Protein AF-A0A0A7EJI9-F1 (afdb_monomer_lite)

pLDDT: mean 85.45, std 17.09, range [46.84, 98.25]

Organism: NCBI:txid1348114

Structure (mmCIF, N/CA/C/O backbone):
data_AF-A0A0A7EJI9-F1
#
_entry.id   AF-A0A0A7EJI9-F1
#
loop_
_atom_site.group_PDB
_atom_site.id
_atom_site.type_symbol
_atom_site.label_atom_id
_atom_site.label_alt_id
_atom_site.label_comp_id
_atom_site.label_asym_id
_atom_site.label_entity_id
_atom_site.label_seq_id
_atom_site.pdbx_PDB_ins_code
_atom_site.Cartn_x
_atom_site.Cartn_y
_atom_site.Cartn_z
_atom_site.occupancy
_atom_site.B_iso_or_equiv
_atom_site.auth_seq_id
_atom_site.auth_comp_id
_atom_site.auth_asym_id
_atom_site.auth_atom_id
_atom_site.pdbx_PDB_model_num
ATOM 1 N N . MET A 1 1 ? 67.876 -5.462 2.418 1.00 47.62 1 MET A N 1
ATOM 2 C CA . MET A 1 1 ? 66.732 -4.532 2.542 1.00 47.62 1 MET A CA 1
ATOM 3 C C . MET A 1 1 ? 66.121 -4.351 1.167 1.00 47.62 1 MET A C 1
ATOM 5 O O . MET A 1 1 ? 66.836 -3.893 0.289 1.00 47.62 1 MET A O 1
ATOM 9 N N . LYS A 1 2 ? 64.867 -4.754 0.962 1.00 46.84 2 LYS A N 1
ATOM 10 C CA . LYS A 1 2 ? 64.009 -4.290 -0.140 1.00 46.84 2 LYS A CA 1
ATOM 11 C C . LYS A 1 2 ? 62.571 -4.615 0.253 1.00 46.84 2 LYS A C 1
ATOM 13 O O . LYS A 1 2 ? 62.079 -5.718 0.053 1.00 46.84 2 LYS A O 1
ATOM 18 N N . THR A 1 3 ? 61.984 -3.653 0.948 1.00 53.25 3 THR A N 1
ATOM 19 C CA . THR A 1 3 ? 60.604 -3.621 1.418 1.00 53.25 3 THR A CA 1
ATOM 20 C C . THR A 1 3 ? 59.700 -3.556 0.190 1.00 53.25 3 THR A C 1
ATOM 22 O O . THR A 1 3 ? 59.636 -2.521 -0.469 1.00 53.25 3 THR A O 1
ATOM 25 N N . PHE A 1 4 ? 59.046 -4.661 -0.163 1.00 61.59 4 PHE A N 1
ATOM 26 C CA . PHE A 1 4 ? 57.961 -4.627 -1.140 1.00 61.59 4 PHE A CA 1
ATOM 27 C C . PHE A 1 4 ? 56.698 -4.171 -0.411 1.00 61.59 4 PHE A C 1
ATOM 29 O O . PHE A 1 4 ? 56.128 -4.898 0.399 1.00 61.59 4 PHE A O 1
ATOM 36 N N . LEU A 1 5 ? 56.340 -2.910 -0.648 1.00 58.69 5 LEU A N 1
ATOM 37 C CA . LEU A 1 5 ? 55.144 -2.256 -0.135 1.00 58.69 5 LEU A CA 1
ATOM 38 C C . LEU A 1 5 ? 53.894 -2.980 -0.641 1.00 58.69 5 LEU A C 1
ATOM 40 O O . LEU A 1 5 ? 53.598 -3.001 -1.834 1.00 58.69 5 LEU A O 1
ATOM 44 N N . MET A 1 6 ? 53.171 -3.557 0.311 1.00 62.31 6 MET A N 1
ATOM 45 C CA . MET A 1 6 ? 51.827 -4.092 0.170 1.00 62.31 6 MET A CA 1
ATOM 46 C C . MET A 1 6 ? 50.880 -2.913 -0.095 1.00 62.31 6 MET A C 1
ATOM 48 O O . MET A 1 6 ? 50.565 -2.142 0.811 1.00 62.31 6 MET A O 1
ATOM 52 N N . VAL A 1 7 ? 50.479 -2.718 -1.352 1.00 66.88 7 VAL A N 1
ATOM 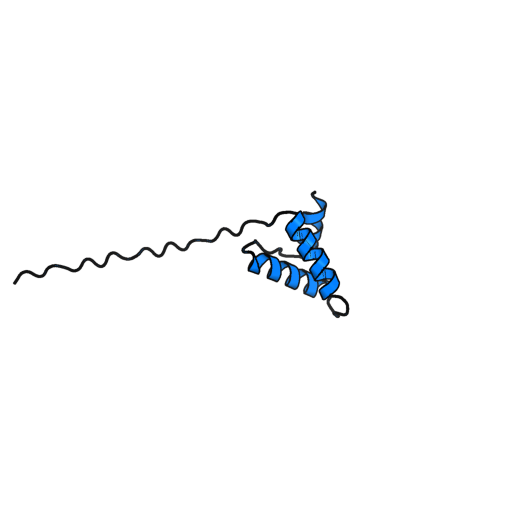53 C CA . VAL A 1 7 ? 49.460 -1.728 -1.716 1.00 66.88 7 VAL A CA 1
ATOM 54 C C . VAL A 1 7 ? 48.103 -2.332 -1.368 1.00 66.88 7 VAL A C 1
ATOM 56 O O . VAL A 1 7 ? 47.563 -3.149 -2.108 1.00 66.88 7 VAL A O 1
ATOM 59 N N . LEU A 1 8 ? 47.577 -1.949 -0.203 1.00 60.19 8 LEU A N 1
ATOM 60 C CA . LEU A 1 8 ? 46.180 -2.149 0.163 1.00 60.19 8 LEU A CA 1
ATOM 61 C C . LEU A 1 8 ? 45.343 -1.281 -0.786 1.00 60.19 8 LEU A C 1
ATOM 63 O O . LEU A 1 8 ? 45.182 -0.080 -0.577 1.00 60.19 8 LEU A O 1
ATOM 67 N N . THR A 1 9 ? 44.853 -1.865 -1.875 1.00 65.12 9 THR A N 1
ATOM 68 C CA . THR A 1 9 ? 43.815 -1.231 -2.682 1.00 65.12 9 THR A CA 1
ATOM 69 C C . THR A 1 9 ? 42.565 -1.165 -1.819 1.00 65.12 9 THR A C 1
ATOM 71 O O . THR A 1 9 ? 41.951 -2.197 -1.544 1.00 65.12 9 THR A O 1
ATOM 74 N N . LEU A 1 10 ? 42.231 0.039 -1.346 1.00 59.38 10 LEU A N 1
ATOM 75 C CA . LEU A 1 10 ? 40.952 0.329 -0.716 1.00 59.38 10 LEU A CA 1
ATOM 76 C C . LEU A 1 10 ? 39.859 -0.190 -1.651 1.00 59.38 10 LEU A C 1
ATOM 78 O O . LEU A 1 10 ? 39.656 0.354 -2.737 1.00 59.38 10 LEU A O 1
ATOM 82 N N . ALA A 1 11 ? 39.185 -1.261 -1.238 1.00 59.44 11 ALA A N 1
ATOM 83 C CA . ALA A 1 11 ? 37.928 -1.658 -1.832 1.00 59.44 11 ALA A CA 1
ATOM 84 C C . ALA A 1 11 ? 36.978 -0.481 -1.615 1.00 59.44 11 ALA A C 1
ATOM 86 O O . ALA A 1 11 ? 36.512 -0.244 -0.501 1.00 59.44 11 ALA A O 1
ATOM 87 N N . ALA A 1 12 ? 36.764 0.310 -2.665 1.00 59.72 12 ALA A N 1
ATOM 88 C CA . ALA A 1 12 ? 35.672 1.254 -2.711 1.00 59.72 12 ALA A CA 1
ATOM 89 C C . ALA A 1 12 ? 34.397 0.419 -2.576 1.00 59.72 12 ALA A C 1
ATOM 91 O O . ALA A 1 12 ? 33.941 -0.194 -3.538 1.00 59.72 12 ALA A O 1
ATOM 92 N N . SER A 1 13 ? 33.871 0.324 -1.357 1.00 58.75 13 SER A N 1
ATOM 93 C CA . SER A 1 13 ? 32.532 -0.175 -1.095 1.00 58.75 13 SER A CA 1
ATOM 94 C C . SER A 1 13 ? 31.582 0.813 -1.750 1.00 58.75 13 SER A C 1
ATOM 96 O O . SER A 1 13 ? 31.177 1.807 -1.149 1.00 58.75 13 SER A O 1
ATOM 98 N N . THR A 1 14 ? 31.304 0.589 -3.032 1.00 60.34 14 THR A N 1
ATOM 99 C CA . THR A 1 14 ? 30.210 1.240 -3.727 1.00 60.34 14 THR A CA 1
ATOM 100 C C . THR A 1 14 ? 28.968 0.908 -2.920 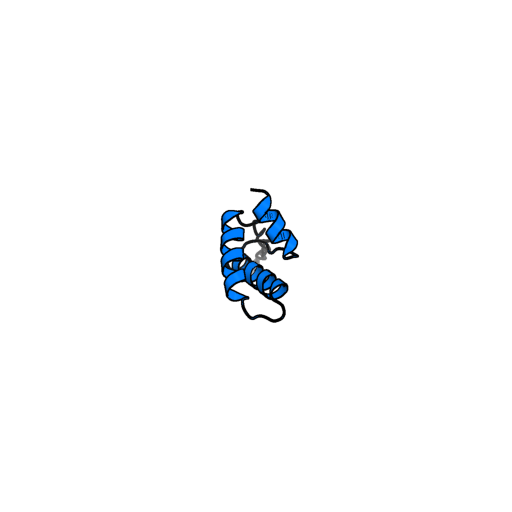1.00 60.34 14 THR A C 1
ATOM 102 O O . THR A 1 14 ? 28.536 -0.245 -2.897 1.00 60.34 14 THR A O 1
ATOM 105 N N . PHE A 1 15 ? 28.433 1.897 -2.208 1.00 56.06 15 PHE A N 1
ATOM 106 C CA . PHE A 1 15 ? 27.073 1.841 -1.708 1.00 56.06 15 PHE A CA 1
ATOM 107 C C . PHE A 1 15 ? 26.204 1.669 -2.951 1.00 56.06 15 PHE A C 1
ATOM 109 O O . PHE A 1 15 ? 25.947 2.629 -3.676 1.00 56.06 15 PHE A O 1
ATOM 116 N N . ALA A 1 16 ? 25.853 0.424 -3.268 1.00 50.69 16 ALA A N 1
ATOM 117 C CA . ALA A 1 16 ? 24.787 0.143 -4.199 1.00 50.69 16 ALA A CA 1
ATOM 118 C C . ALA A 1 16 ? 23.537 0.695 -3.519 1.00 50.69 16 ALA A C 1
ATOM 120 O O . ALA A 1 16 ? 22.936 0.039 -2.673 1.00 50.69 16 ALA A O 1
ATOM 121 N N . LEU A 1 17 ? 23.218 1.957 -3.806 1.00 53.41 17 LEU A N 1
ATOM 122 C CA . LEU A 1 17 ? 21.888 2.483 -3.584 1.00 53.41 17 LEU A CA 1
ATOM 123 C C . LEU A 1 17 ? 21.000 1.600 -4.453 1.00 53.41 17 LEU A C 1
ATOM 125 O O . LEU A 1 17 ? 20.935 1.798 -5.666 1.00 53.41 17 LEU A O 1
ATOM 129 N N . ALA A 1 18 ? 20.423 0.558 -3.853 1.00 56.31 18 ALA A N 1
ATOM 130 C CA . ALA A 1 18 ? 19.320 -0.161 -4.449 1.00 56.31 18 ALA A CA 1
ATOM 131 C C . ALA A 1 18 ? 18.259 0.911 -4.687 1.00 56.31 18 ALA A C 1
ATOM 133 O O . ALA A 1 18 ? 17.620 1.391 -3.754 1.00 56.31 18 ALA A O 1
ATOM 134 N N . ASN A 1 19 ? 18.190 1.413 -5.918 1.00 61.22 19 ASN A N 1
ATOM 135 C CA . ASN A 1 19 ? 17.107 2.276 -6.334 1.00 61.22 19 ASN A CA 1
ATOM 136 C C . ASN A 1 19 ? 15.899 1.353 -6.389 1.00 61.22 19 ASN A C 1
ATOM 138 O O . ASN A 1 19 ? 15.648 0.753 -7.428 1.00 61.22 19 ASN A O 1
ATOM 142 N N . GLU A 1 20 ? 15.253 1.163 -5.238 1.00 73.31 20 GLU A N 1
ATOM 143 C CA . GLU A 1 20 ? 14.052 0.350 -5.124 1.00 73.31 20 GLU A CA 1
ATOM 144 C C . GLU A 1 20 ? 13.091 0.845 -6.208 1.00 73.31 20 GLU A C 1
ATOM 146 O O . GLU A 1 20 ? 12.838 2.047 -6.354 1.00 73.31 20 GLU A O 1
ATOM 151 N N . GLU A 1 21 ? 12.673 -0.052 -7.086 1.00 90.31 21 GLU A N 1
ATOM 152 C CA . GLU A 1 21 ? 1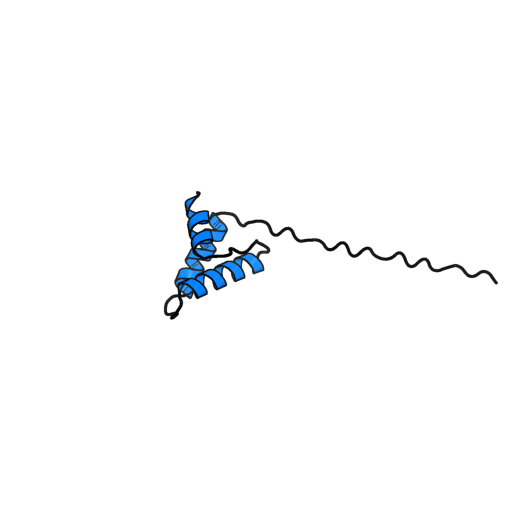1.743 0.303 -8.147 1.00 90.31 21 GLU A CA 1
ATOM 153 C C . GLU A 1 21 ? 10.344 0.424 -7.538 1.00 90.31 21 GLU A C 1
ATOM 155 O O . GLU A 1 21 ? 10.061 -0.145 -6.482 1.00 90.31 21 GLU A O 1
ATOM 160 N N . GLN A 1 22 ? 9.456 1.194 -8.161 1.00 93.94 22 GLN A N 1
ATOM 161 C CA . GLN A 1 22 ? 8.050 1.103 -7.785 1.00 93.94 22 GLN A CA 1
ATOM 162 C C . GLN A 1 22 ? 7.493 -0.205 -8.357 1.00 93.94 22 GLN A C 1
ATOM 164 O O . GLN A 1 22 ? 7.711 -0.494 -9.531 1.00 93.94 22 GLN A O 1
ATOM 169 N N . ALA A 1 23 ? 6.775 -0.982 -7.547 1.00 94.94 23 ALA A N 1
ATOM 170 C CA . ALA A 1 23 ? 6.074 -2.169 -8.034 1.00 94.94 23 ALA A CA 1
ATOM 171 C C . ALA A 1 23 ? 5.044 -1.824 -9.128 1.00 94.94 23 ALA A C 1
ATOM 173 O O . ALA A 1 23 ? 4.573 -0.685 -9.213 1.00 94.94 23 ALA A O 1
ATOM 174 N N . SER A 1 24 ? 4.662 -2.816 -9.939 1.00 96.31 24 SER A N 1
ATOM 175 C CA . SER A 1 24 ? 3.564 -2.665 -10.900 1.00 96.31 24 SER A CA 1
ATOM 176 C C . SER A 1 24 ? 2.231 -2.425 -10.186 1.00 96.31 24 SER A C 1
ATOM 178 O O . SER A 1 24 ? 2.071 -2.769 -9.012 1.00 96.31 24 SER A O 1
ATOM 180 N N . VAL A 1 25 ? 1.253 -1.855 -10.899 1.00 96.81 25 VAL A N 1
ATOM 181 C CA . VAL A 1 25 ? -0.095 -1.648 -10.348 1.00 96.81 25 VAL A CA 1
ATOM 182 C C . VAL A 1 25 ? -0.712 -2.968 -9.889 1.00 96.81 25 VAL A C 1
ATOM 184 O O . VAL A 1 25 ? -1.220 -3.018 -8.772 1.00 96.81 25 VAL A O 1
ATOM 187 N N . ASP A 1 26 ? -0.583 -4.036 -10.680 1.00 97.19 26 ASP A N 1
ATOM 188 C CA . ASP A 1 26 ? -1.079 -5.371 -10.323 1.00 97.19 26 ASP A CA 1
ATOM 189 C C . ASP A 1 26 ? -0.468 -5.881 -9.014 1.00 97.19 26 ASP A C 1
ATOM 191 O O . ASP A 1 26 ? -1.195 -6.277 -8.111 1.00 97.19 26 ASP A O 1
ATOM 195 N N . THR A 1 27 ? 0.855 -5.785 -8.846 1.00 96.62 27 THR A N 1
ATOM 196 C CA . THR A 1 27 ? 1.511 -6.210 -7.600 1.00 96.62 27 THR A CA 1
ATOM 197 C C . THR A 1 27 ? 1.040 -5.387 -6.402 1.00 96.62 27 THR A C 1
ATOM 199 O O . THR A 1 27 ? 0.753 -5.948 -5.348 1.00 96.62 27 THR A O 1
ATOM 202 N N . VAL A 1 28 ? 0.914 -4.063 -6.546 1.00 97.50 28 VAL A N 1
ATOM 203 C CA . VAL A 1 28 ? 0.414 -3.203 -5.458 1.00 97.50 28 VAL A CA 1
ATOM 204 C C . VAL A 1 28 ? -1.046 -3.518 -5.129 1.00 97.50 28 VAL A C 1
ATOM 206 O O . VAL A 1 28 ? -1.431 -3.481 -3.961 1.00 97.50 28 VAL A O 1
ATOM 209 N N . LYS A 1 29 ? -1.859 -3.836 -6.140 1.00 97.94 29 LYS A N 1
ATOM 210 C CA . LYS A 1 29 ? -3.265 -4.199 -5.977 1.00 97.94 29 LYS A CA 1
ATOM 211 C C . LYS A 1 29 ? -3.423 -5.543 -5.270 1.00 97.94 29 LYS A C 1
ATOM 213 O O . LYS A 1 29 ? -4.171 -5.603 -4.299 1.00 97.94 29 LYS A O 1
ATOM 218 N N . ASP A 1 30 ? -2.678 -6.563 -5.685 1.00 97.31 30 ASP A N 1
ATOM 219 C CA . ASP A 1 30 ? -2.702 -7.889 -5.064 1.00 97.31 30 ASP A CA 1
ATOM 220 C C . ASP A 1 30 ? -2.282 -7.811 -3.587 1.00 97.31 30 ASP A C 1
ATOM 222 O O . ASP A 1 30 ? -2.978 -8.326 -2.709 1.00 97.31 30 ASP A O 1
ATOM 226 N N . SER A 1 31 ? -1.195 -7.086 -3.282 1.00 97.81 31 SER A N 1
ATOM 227 C CA . SER A 1 31 ? -0.778 -6.844 -1.894 1.00 97.81 31 SER A CA 1
ATOM 228 C C . SER A 1 31 ? -1.835 -6.067 -1.105 1.00 97.81 31 SER A C 1
ATOM 230 O O . SER A 1 31 ? -2.085 -6.373 0.058 1.00 97.81 31 SER A O 1
ATOM 232 N N . TYR A 1 32 ? -2.481 -5.068 -1.712 1.00 97.88 32 TYR A N 1
ATOM 233 C CA . TYR A 1 32 ? -3.527 -4.284 -1.056 1.00 97.88 32 TYR A CA 1
ATOM 234 C C . TYR A 1 32 ? -4.759 -5.125 -0.700 1.00 97.88 32 TYR A C 1
ATOM 236 O O . TYR A 1 32 ? -5.260 -5.009 0.418 1.00 97.88 32 TYR A O 1
ATOM 244 N N . GLU A 1 33 ? -5.230 -5.975 -1.613 1.00 97.25 33 GLU A N 1
ATOM 245 C CA . GLU A 1 33 ? -6.372 -6.868 -1.386 1.00 97.25 33 GLU A CA 1
ATOM 246 C C . GLU A 1 33 ? -6.061 -7.903 -0.297 1.00 97.25 33 GLU A C 1
ATOM 248 O O . GLU A 1 33 ? -6.833 -8.042 0.651 1.00 97.25 33 GLU A O 1
ATOM 253 N N . PHE A 1 34 ? -4.881 -8.529 -0.345 1.00 96.69 34 PHE A N 1
ATOM 254 C CA . PHE A 1 34 ? -4.420 -9.432 0.713 1.00 96.69 34 PHE A CA 1
ATOM 255 C C . PHE A 1 34 ? -4.371 -8.741 2.087 1.00 96.69 34 PHE A C 1
ATOM 257 O O . PHE A 1 34 ? -4.887 -9.252 3.082 1.00 96.69 34 PHE A O 1
ATOM 264 N N . CYS A 1 35 ? -3.793 -7.541 2.150 1.00 97.69 35 CYS A N 1
ATOM 265 C CA . CYS A 1 35 ? -3.649 -6.803 3.400 1.00 97.69 35 CYS A CA 1
ATOM 266 C C . CYS A 1 35 ? -4.977 -6.256 3.946 1.00 97.69 35 CYS A C 1
ATOM 268 O O . CYS A 1 35 ? -5.110 -6.076 5.157 1.00 97.69 35 CYS A O 1
ATOM 270 N N . LEU A 1 36 ? -5.969 -5.999 3.087 1.00 96.44 36 LEU A N 1
ATOM 271 C CA . LEU A 1 36 ? -7.322 -5.629 3.511 1.00 96.44 36 LEU A CA 1
ATOM 272 C C . LEU A 1 36 ? -8.020 -6.753 4.276 1.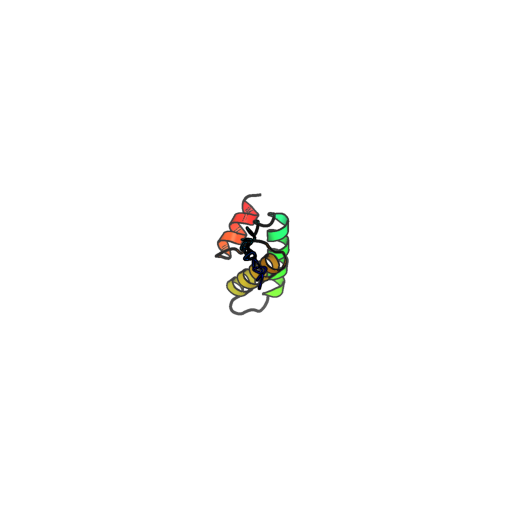00 96.44 36 LEU A C 1
ATOM 274 O O . LEU A 1 36 ? -8.701 -6.465 5.267 1.00 96.44 36 LEU A O 1
ATOM 278 N N . ASP A 1 37 ? -7.841 -7.991 3.816 1.00 96.06 37 ASP A N 1
ATOM 279 C CA . ASP A 1 37 ? -8.384 -9.187 4.458 1.00 96.06 37 ASP A CA 1
ATOM 280 C C . ASP A 1 37 ? -7.645 -9.482 5.771 1.00 96.06 37 ASP A C 1
ATOM 282 O O . ASP A 1 37 ? -8.274 -9.763 6.789 1.00 96.06 37 ASP A O 1
ATOM 286 N N . MET A 1 38 ? -6.316 -9.332 5.784 1.00 93.56 38 MET A N 1
ATOM 287 C CA . MET A 1 38 ? -5.492 -9.525 6.987 1.00 93.56 38 MET A CA 1
ATOM 288 C C . MET A 1 38 ? -5.779 -8.504 8.091 1.00 93.56 38 MET A C 1
ATOM 290 O O . MET A 1 38 ? -5.667 -8.828 9.270 1.00 93.56 38 MET A O 1
ATOM 294 N N . ALA A 1 39 ? -6.146 -7.276 7.726 1.00 94.56 39 ALA A N 1
ATOM 295 C CA . ALA A 1 39 ? -6.476 -6.220 8.678 1.00 94.56 39 ALA A CA 1
ATOM 296 C C . ALA A 1 39 ? -7.936 -6.277 9.169 1.00 94.56 39 ALA A C 1
ATOM 298 O O . ALA A 1 39 ? -8.413 -5.334 9.810 1.00 94.56 39 ALA A O 1
ATOM 299 N N . ASP A 1 40 ? -8.693 -7.325 8.833 1.00 92.69 40 ASP A N 1
ATOM 300 C CA . ASP A 1 40 ? -10.059 -7.458 9.319 1.00 92.69 40 ASP A CA 1
ATOM 301 C C . ASP A 1 40 ? -10.095 -7.753 10.826 1.00 92.69 40 ASP A C 1
ATOM 303 O O . ASP A 1 40 ? -9.440 -8.664 11.322 1.00 92.69 40 ASP A O 1
ATOM 307 N N . GLY A 1 41 ? -10.854 -6.947 11.573 1.00 89.94 41 GLY A N 1
ATOM 308 C CA . GLY A 1 41 ? -10.890 -7.001 13.039 1.00 89.94 41 GLY A CA 1
ATOM 309 C C . GLY A 1 41 ? -9.845 -6.133 13.754 1.00 89.94 41 GLY A C 1
ATOM 310 O O . GLY A 1 41 ? -9.897 -6.033 14.979 1.00 89.94 41 GLY A O 1
ATOM 311 N N . GLU A 1 42 ? -8.956 -5.455 13.023 1.00 91.81 42 GLU A N 1
ATOM 312 C CA . GLU A 1 42 ? -8.010 -4.493 13.599 1.00 91.81 42 GLU A CA 1
ATOM 313 C C . GLU A 1 42 ? -8.699 -3.170 13.975 1.00 91.81 42 GLU A C 1
ATOM 315 O O . GLU A 1 42 ? -9.449 -2.589 13.186 1.00 91.81 42 GLU A O 1
ATOM 320 N N . GLU A 1 43 ? -8.396 -2.640 15.166 1.00 92.69 43 GLU A N 1
ATOM 321 C CA . GLU A 1 43 ? -8.948 -1.362 15.653 1.00 92.69 43 GLU A CA 1
ATOM 322 C C . GLU A 1 43 ? -8.544 -0.186 14.747 1.00 92.69 43 GLU A C 1
ATOM 324 O O . GLU A 1 43 ? -9.321 0.743 14.523 1.00 92.69 43 GLU A O 1
ATOM 329 N N . ASN A 1 44 ? -7.340 -0.253 14.169 1.00 94.12 44 ASN A N 1
ATOM 330 C CA . ASN A 1 44 ? -6.830 0.725 13.213 1.00 94.12 44 ASN A CA 1
ATOM 331 C C . ASN A 1 44 ? -6.513 0.066 11.865 1.00 94.12 44 ASN A C 1
ATOM 333 O O . ASN A 1 44 ? -5.356 -0.016 11.441 1.00 94.12 44 ASN A O 1
ATOM 337 N N . LYS A 1 45 ? -7.577 -0.397 11.201 1.00 94.69 45 LYS A N 1
ATOM 338 C CA . LYS A 1 45 ? -7.520 -1.094 9.911 1.00 94.69 45 LYS A CA 1
ATOM 339 C C . LYS A 1 45 ? -6.682 -0.353 8.867 1.00 94.69 45 LYS A C 1
ATOM 341 O O . LYS A 1 45 ? -5.827 -0.957 8.234 1.00 94.69 45 LYS A O 1
ATOM 346 N N . ASP A 1 46 ? -6.857 0.958 8.717 1.00 95.75 46 ASP A N 1
ATOM 347 C CA . ASP A 1 46 ? -6.143 1.725 7.688 1.00 95.75 46 ASP A CA 1
ATOM 348 C C . ASP A 1 46 ? -4.617 1.728 7.894 1.00 95.75 46 ASP A C 1
ATOM 350 O O . ASP A 1 46 ? -3.861 1.591 6.928 1.00 95.75 46 ASP A O 1
ATOM 354 N N . ASN A 1 47 ? -4.153 1.851 9.142 1.00 96.88 47 ASN A N 1
ATOM 355 C CA . ASN A 1 47 ? -2.723 1.791 9.446 1.00 96.88 47 ASN A CA 1
ATOM 356 C C . ASN A 1 47 ? -2.172 0.366 9.294 1.00 96.88 47 ASN A C 1
ATOM 358 O O . ASN A 1 47 ? -1.076 0.187 8.765 1.00 96.88 47 ASN A O 1
ATOM 362 N N . ALA A 1 48 ? -2.943 -0.644 9.709 1.00 97.44 48 ALA A N 1
ATOM 363 C CA . ALA A 1 48 ? -2.573 -2.047 9.544 1.00 97.44 48 ALA A CA 1
ATOM 364 C C . ALA A 1 48 ? -2.399 -2.415 8.060 1.00 97.44 48 ALA A C 1
ATOM 366 O O . ALA A 1 48 ? -1.405 -3.040 7.693 1.00 97.44 48 ALA A O 1
ATOM 367 N N . VAL A 1 49 ? -3.298 -1.943 7.189 1.00 98.06 49 VAL A N 1
ATOM 368 C CA . VAL A 1 49 ? -3.199 -2.159 5.738 1.00 98.06 49 VAL A CA 1
ATOM 369 C C . VAL A 1 49 ? -1.968 -1.469 5.154 1.00 98.06 49 VAL A C 1
ATOM 371 O O . VAL A 1 49 ? -1.220 -2.099 4.413 1.00 98.06 49 VAL A O 1
ATOM 374 N N . LEU A 1 50 ? -1.724 -0.193 5.483 1.00 98.25 50 LEU A N 1
ATOM 375 C CA . LEU A 1 50 ? -0.543 0.529 4.990 1.00 98.25 50 LEU A CA 1
ATOM 376 C C . LEU A 1 50 ? 0.758 -0.170 5.397 1.00 98.25 50 LEU A C 1
ATOM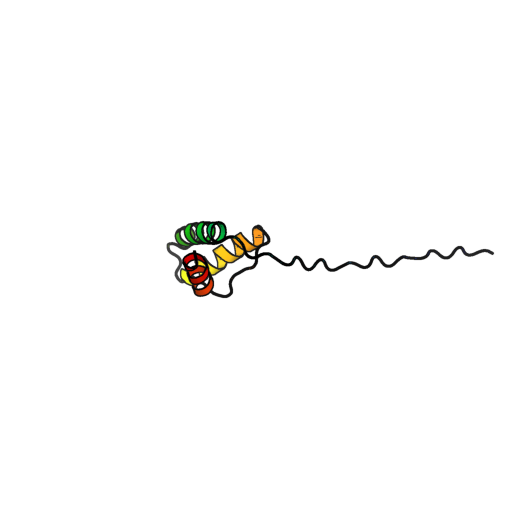 378 O O . LEU A 1 50 ? 1.664 -0.318 4.578 1.00 98.25 50 LEU A O 1
ATOM 382 N N . PHE A 1 51 ? 0.843 -0.597 6.657 1.00 97.81 51 PHE A N 1
ATOM 383 C CA . PHE A 1 51 ? 2.000 -1.319 7.167 1.00 97.81 51 PHE A CA 1
ATOM 384 C C . PHE A 1 51 ? 2.209 -2.637 6.417 1.00 97.81 51 PHE A C 1
ATOM 386 O O . PHE A 1 51 ? 3.302 -2.871 5.913 1.00 97.81 51 PHE A O 1
ATOM 393 N N . CYS A 1 52 ? 1.158 -3.449 6.293 1.00 98.12 52 CYS A N 1
ATOM 394 C CA . CYS A 1 52 ? 1.209 -4.739 5.609 1.00 98.12 52 CYS A CA 1
ATOM 395 C C . CYS A 1 52 ? 1.649 -4.594 4.144 1.00 98.12 52 CYS A C 1
ATOM 397 O O . CYS A 1 52 ? 2.589 -5.259 3.722 1.00 98.12 52 CYS A O 1
ATOM 399 N N . VAL A 1 53 ? 1.060 -3.660 3.386 1.00 98.12 53 VAL A N 1
ATOM 400 C CA . VAL A 1 53 ? 1.442 -3.444 1.979 1.00 98.12 53 VAL A CA 1
ATOM 401 C C . VAL A 1 53 ? 2.907 -3.026 1.867 1.00 98.12 53 VAL A C 1
ATOM 403 O O . VAL A 1 53 ? 3.632 -3.529 1.014 1.00 98.12 53 VAL A O 1
ATOM 406 N N . ASN A 1 54 ? 3.368 -2.121 2.732 1.00 97.94 54 ASN A N 1
ATOM 407 C CA . ASN A 1 54 ? 4.757 -1.675 2.703 1.00 97.94 54 ASN A CA 1
ATOM 408 C C . ASN A 1 54 ? 5.745 -2.775 3.113 1.00 97.94 54 ASN A C 1
ATOM 410 O O . ASN A 1 54 ? 6.861 -2.789 2.597 1.00 97.94 54 ASN A O 1
ATOM 414 N N . ASP A 1 55 ? 5.361 -3.679 4.016 1.00 97.62 55 ASP A N 1
ATOM 415 C CA . ASP A 1 55 ? 6.187 -4.826 4.400 1.00 97.62 55 ASP A CA 1
ATOM 416 C C . ASP A 1 55 ? 6.323 -5.828 3.243 1.00 97.62 55 ASP A C 1
ATOM 418 O O . ASP A 1 55 ? 7.443 -6.190 2.876 1.00 97.62 55 ASP A O 1
ATOM 422 N N . GLU A 1 56 ? 5.210 -6.161 2.577 1.00 96.62 56 GLU A N 1
ATOM 423 C CA . GLU A 1 56 ? 5.190 -7.001 1.371 1.00 96.62 56 GLU A CA 1
ATOM 424 C C . GLU A 1 56 ? 6.078 -6.411 0.266 1.00 96.62 56 GLU A C 1
ATOM 426 O O . GLU A 1 56 ? 7.001 -7.068 -0.219 1.00 96.62 56 GLU A O 1
ATOM 431 N N . LEU A 1 57 ? 5.879 -5.134 -0.081 1.00 96.06 57 LEU A N 1
ATOM 432 C CA . LEU A 1 57 ? 6.661 -4.452 -1.117 1.00 96.06 57 LEU A CA 1
ATOM 433 C C . LEU A 1 57 ? 8.152 -4.418 -0.784 1.00 96.06 57 LEU A C 1
ATOM 435 O O . LEU A 1 57 ? 8.986 -4.715 -1.639 1.00 96.06 57 LEU A O 1
ATOM 439 N N . LYS A 1 58 ? 8.495 -4.115 0.469 1.00 94.81 58 LYS A N 1
ATOM 440 C CA . LYS A 1 58 ? 9.884 -4.085 0.921 1.00 94.81 58 LYS A CA 1
ATOM 441 C C . LYS A 1 58 ? 10.530 -5.467 0.862 1.00 94.81 58 LYS A C 1
ATOM 443 O O . LYS A 1 58 ? 11.694 -5.568 0.475 1.00 94.81 58 LYS A O 1
ATOM 448 N N . SER A 1 59 ? 9.798 -6.528 1.208 1.00 93.00 59 SER A N 1
ATOM 449 C CA . SER A 1 59 ? 10.290 -7.910 1.115 1.00 93.00 59 SER A CA 1
ATOM 450 C C . SER A 1 59 ? 10.653 -8.305 -0.324 1.00 93.00 59 SER A C 1
ATOM 452 O O . SER A 1 59 ? 11.583 -9.083 -0.544 1.00 93.00 59 SER A O 1
ATOM 454 N N . LEU A 1 60 ? 9.970 -7.698 -1.298 1.00 91.06 60 LEU A N 1
ATOM 455 C CA . LEU A 1 60 ? 10.180 -7.877 -2.733 1.00 91.06 60 LEU A CA 1
ATOM 456 C C . LEU A 1 60 ? 11.187 -6.875 -3.336 1.00 91.06 60 LEU A C 1
ATOM 458 O O . LEU A 1 60 ? 11.523 -6.982 -4.514 1.00 91.06 60 LEU A O 1
ATOM 462 N N . GLY A 1 61 ? 11.706 -5.928 -2.544 1.00 92.56 61 GLY A N 1
ATOM 463 C CA . GLY A 1 61 ? 12.673 -4.913 -2.982 1.00 92.56 61 GLY A CA 1
ATOM 464 C C . GLY A 1 61 ? 12.060 -3.690 -3.674 1.00 92.56 61 GLY A C 1
ATOM 465 O O . GLY A 1 61 ? 12.758 -2.988 -4.411 1.00 92.56 61 GLY A O 1
ATOM 466 N N . TYR A 1 62 ? 10.769 -3.437 -3.456 1.00 95.44 62 TYR A N 1
ATOM 467 C CA . TYR A 1 62 ? 10.044 -2.297 -4.010 1.00 95.44 62 TYR A CA 1
ATOM 468 C C . TYR A 1 62 ? 9.909 -1.136 -3.025 1.00 95.44 62 TYR A C 1
ATOM 470 O O . TYR A 1 62 ? 9.918 -1.315 -1.806 1.00 95.44 62 TYR A O 1
ATOM 478 N N . LYS A 1 63 ? 9.717 0.068 -3.578 1.00 95.19 63 LYS A N 1
ATOM 479 C CA . LYS A 1 63 ? 9.482 1.286 -2.796 1.00 95.19 63 LYS A CA 1
ATOM 480 C C . LYS A 1 63 ? 8.165 1.216 -2.015 1.00 95.19 63 LYS A C 1
ATOM 482 O O . LYS A 1 63 ? 7.136 0.854 -2.596 1.00 95.19 63 LYS A O 1
ATOM 487 N N . PRO A 1 64 ? 8.164 1.642 -0.741 1.00 96.62 64 PRO A N 1
ATOM 488 C CA . PRO A 1 64 ? 6.945 1.780 0.039 1.00 96.62 64 PRO A CA 1
ATOM 489 C C . PRO A 1 64 ? 6.153 3.031 -0.366 1.00 96.62 64 PRO A C 1
ATOM 491 O O . PRO A 1 64 ? 6.668 3.951 -1.002 1.00 96.62 64 PRO A O 1
ATOM 494 N N . PHE A 1 65 ? 4.903 3.089 0.083 1.00 97.00 65 PHE A N 1
ATOM 495 C CA . PHE A 1 65 ? 4.039 4.260 -0.007 1.00 97.00 65 PHE A CA 1
ATOM 496 C C . PHE A 1 65 ? 3.973 5.006 1.329 1.00 97.00 65 PHE A C 1
ATOM 498 O O . PHE A 1 65 ? 3.903 4.393 2.393 1.00 97.00 65 PHE A O 1
ATOM 505 N N . ASP A 1 66 ? 3.892 6.337 1.276 1.00 96.62 66 ASP A N 1
ATOM 506 C CA . ASP A 1 66 ? 3.791 7.172 2.484 1.00 96.62 66 ASP A CA 1
ATOM 507 C C . ASP A 1 66 ? 2.428 7.060 3.180 1.00 96.62 66 ASP A C 1
ATOM 509 O O . ASP A 1 66 ? 2.311 7.262 4.387 1.00 96.62 66 ASP A O 1
ATOM 513 N N . THR A 1 67 ? 1.365 6.796 2.413 1.00 97.94 67 THR A N 1
ATOM 514 C CA . THR A 1 67 ? -0.008 6.772 2.926 1.00 97.94 67 THR A CA 1
ATOM 515 C C . THR A 1 67 ? -0.860 5.729 2.219 1.00 97.94 67 THR A C 1
ATOM 517 O O . THR A 1 67 ? -0.668 5.431 1.039 1.00 97.94 67 THR A O 1
ATOM 520 N N . LEU A 1 68 ? -1.903 5.259 2.906 1.00 97.06 68 LEU A N 1
ATOM 521 C CA . LEU A 1 68 ? -2.922 4.401 2.305 1.00 97.06 68 LEU A CA 1
ATOM 522 C C . LEU A 1 68 ? -3.624 5.075 1.114 1.00 97.06 68 LEU A C 1
ATOM 524 O O . LEU A 1 68 ? -4.012 4.419 0.148 1.00 97.06 68 LEU A O 1
ATOM 528 N N . GLN A 1 69 ? -3.780 6.401 1.161 1.00 97.94 69 GLN A N 1
ATOM 529 C CA . GLN A 1 69 ? -4.360 7.160 0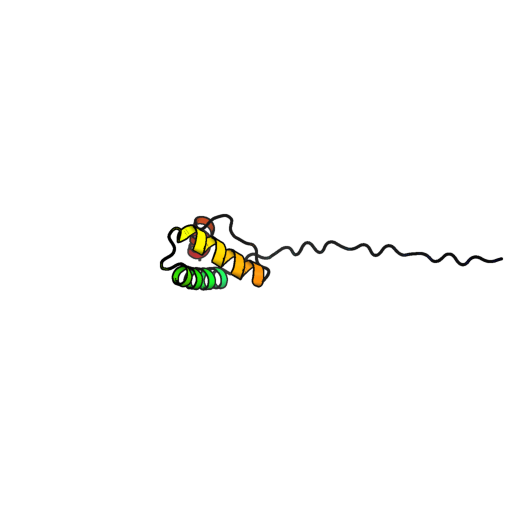.057 1.00 97.94 69 GLN A CA 1
ATOM 530 C C . GLN A 1 69 ? -3.465 7.133 -1.187 1.00 97.94 69 GLN A C 1
ATOM 532 O O . GLN A 1 69 ? -3.991 7.080 -2.300 1.00 97.94 69 GLN A O 1
ATOM 537 N N . ALA A 1 70 ? -2.139 7.139 -1.024 1.00 97.88 70 ALA A N 1
ATOM 538 C CA . ALA A 1 70 ? -1.208 7.004 -2.139 1.00 97.88 70 ALA A CA 1
ATOM 539 C C . ALA A 1 70 ? -1.358 5.632 -2.816 1.00 97.88 70 ALA A C 1
ATOM 541 O O . ALA A 1 70 ? -1.494 5.590 -4.035 1.00 97.88 70 ALA A O 1
ATOM 542 N N . ILE A 1 71 ? -1.480 4.550 -2.033 1.00 97.69 71 ILE A N 1
ATOM 543 C CA . ILE A 1 71 ? -1.761 3.191 -2.542 1.00 97.69 71 ILE A CA 1
ATOM 544 C C . ILE A 1 71 ? -3.059 3.181 -3.359 1.00 97.69 71 ILE A C 1
ATOM 546 O O . ILE A 1 71 ? -3.068 2.824 -4.535 1.00 97.69 71 ILE A O 1
ATOM 550 N N . LYS A 1 72 ? -4.164 3.655 -2.766 1.00 97.12 72 LYS A N 1
ATOM 551 C CA . LYS A 1 72 ? -5.479 3.708 -3.430 1.00 97.12 72 LYS A CA 1
ATOM 552 C C . LYS A 1 72 ? -5.468 4.554 -4.706 1.00 97.12 72 LYS A C 1
ATOM 554 O O . LYS A 1 72 ? -6.239 4.280 -5.620 1.00 97.12 72 LYS A O 1
ATOM 559 N N . SER A 1 73 ? -4.653 5.607 -4.750 1.00 97.38 73 SER A N 1
ATOM 560 C CA . SER A 1 73 ? -4.541 6.482 -5.924 1.00 97.38 73 SER A CA 1
ATOM 561 C C . SER A 1 73 ? -3.691 5.842 -7.019 1.00 97.38 73 SER A C 1
ATOM 563 O O . SER A 1 73 ? -4.040 5.965 -8.186 1.00 97.38 73 SER A O 1
ATOM 565 N N . PHE A 1 74 ? -2.630 5.124 -6.643 1.00 96.19 74 PHE A N 1
ATOM 566 C CA . PHE A 1 74 ? -1.783 4.373 -7.565 1.00 96.19 74 PHE A CA 1
ATOM 567 C C . PHE A 1 74 ? -2.571 3.264 -8.274 1.00 96.19 74 PHE A C 1
ATOM 569 O O . PHE A 1 74 ? -2.528 3.181 -9.493 1.00 96.19 74 PHE A O 1
ATOM 576 N N . ILE A 1 75 ? -3.380 2.497 -7.530 1.00 96.25 75 ILE A N 1
ATOM 577 C CA . ILE A 1 75 ? -4.206 1.406 -8.084 1.00 96.25 75 ILE A CA 1
ATOM 578 C C . ILE A 1 75 ? -5.306 1.915 -9.031 1.00 96.25 75 ILE A C 1
ATOM 580 O O . ILE A 1 75 ? -5.705 1.214 -9.949 1.00 96.25 75 ILE A O 1
ATOM 584 N N . LYS A 1 76 ? -5.824 3.129 -8.811 1.00 90.25 76 LYS A N 1
ATOM 585 C CA . LYS A 1 76 ? -6.884 3.732 -9.642 1.00 90.25 76 LYS A CA 1
ATOM 586 C C . LYS A 1 76 ? -6.375 4.432 -10.902 1.00 90.25 76 LYS A C 1
ATOM 588 O O . LYS A 1 76 ? -7.194 4.920 -11.676 1.00 90.25 76 LYS A O 1
ATOM 593 N N . ALA A 1 77 ? -5.063 4.607 -11.032 1.00 69.38 77 ALA A N 1
ATOM 594 C CA . ALA A 1 77 ? -4.460 5.275 -12.181 1.00 69.38 77 ALA A CA 1
ATOM 595 C C . ALA A 1 77 ? -4.320 4.349 -13.407 1.00 69.38 77 ALA A C 1
ATOM 597 O O . ALA A 1 77 ? -3.914 4.829 -14.466 1.00 69.38 77 ALA A O 1
ATOM 598 N N . ASP A 1 78 ? -4.664 3.071 -13.242 1.00 54.88 78 ASP A N 1
ATOM 599 C CA . ASP A 1 78 ? -4.769 2.018 -14.259 1.00 54.88 78 ASP A CA 1
ATOM 600 C C . ASP A 1 78 ? -6.248 1.801 -14.634 1.00 54.88 78 ASP A C 1
ATOM 602 O O . ASP A 1 78 ? -6.552 1.716 -15.847 1.00 54.88 78 ASP A O 1
#

Sequence (78 aa):
MKTFLMVLTLAASTFALANEEQASVDTVKDSYEFCLDMADGEENKDNAVLFCVNDELKSLGYKPFDTLQAIKSFIKAD

Foldseek 3Di:
DDDDDDPPPPPPPPPPPLPAAADDLVLLVVQLVVQLVVLPPPPCSQVSSLVSSQVSSVVVRHDGDPGSVVSVVSNVVD

Radius of gyration: 21.45 Å; chains: 1; bounding box: 78×17×30 Å

Secondary structure (DSSP, 8-state):
-------------------PBPPPHHHHHHHHHHHHHHTTT-TTHHHHHHHHHHHHHHHTTBPPPS-HHHHHHHHTT-